Protein AF-A0A9R1XFA9-F1 (afdb_monomer)

Mean predicted aligned error: 8.7 Å

Organism: Lactuca sativa (NCBI:txid4236)

Nearest PDB structures (foldseek):
  4q94-assembly3_B  TM=5.731E-01  e=4.035E-01  Homo sapiens
  4fu3-assembly1_A  TM=5.818E-01  e=6.558E-01  Homo sapiens
  4fu3-assembly1_B  TM=5.777E-01  e=7.868E-01  Homo sapiens
  5o01-assembly2_B  TM=4.750E-01  e=2.817E+00  Prosthecobacter vanneervenii

Solvent-accessible surface area (backbone atoms only — not comparable to full-atom values): 5157 Å² total; per-residue (Å²): 125,69,65,56,58,51,52,50,49,53,49,49,48,56,58,69,73,40,96,77,67,51,63,64,57,55,49,52,57,48,58,71,44,50,86,77,52,55,69,77,52,48,60,50,50,53,54,49,52,54,49,40,56,73,68,40,78,77,76,54,68,69,60,50,53,53,52,51,54,49,50,62,63,45,52,60,52,49,52,50,55,55,56,64,69,73,109

Foldseek 3Di:
DVVLVVVLVVVVVVVVVDPPQQLVNVLVVCVVCLVVDDLSVNVSVLVSLVVSQVPDPPHDVVSVVVSVVSCVVSVVVNVVVVVVVVD

pLDDT: mean 70.56, std 11.0, range [46.75, 87.44]

Radius of gyration: 13.69 Å; Cα contacts (8 Å, |Δi|>4): 30; chains: 1; bounding box: 36×23×37 Å

Sequence (87 aa):
MQVSAYLLGEYNHLLARRPGCSPKDIFVIIHEKLPTVSTPTISILLSTYAKILMHSQPPDPELQNQIWAIFSKYETCIDTEIQQRAV

Structure (mmCIF, N/CA/C/O backbone):
data_AF-A0A9R1XFA9-F1
#
_entry.id   AF-A0A9R1XFA9-F1
#
loop_
_atom_site.group_PDB
_atom_site.id
_atom_site.type_symbol
_atom_site.label_atom_id
_atom_site.label_alt_id
_atom_site.label_comp_id
_atom_site.label_asym_id
_atom_site.label_entity_id
_atom_site.label_seq_id
_atom_site.pdbx_PDB_ins_code
_atom_site.Cartn_x
_atom_site.Cartn_y
_atom_site.Cartn_z
_atom_site.occupancy
_atom_site.B_iso_or_equiv
_atom_site.auth_seq_id
_atom_site.auth_comp_id
_atom_site.auth_asym_id
_atom_site.auth_atom_id
_atom_site.pdbx_PDB_model_num
ATOM 1 N N . MET A 1 1 ? 0.396 15.608 14.402 1.00 47.91 1 MET A N 1
ATOM 2 C CA . MET A 1 1 ? 0.915 15.893 13.041 1.00 47.91 1 MET A CA 1
ATOM 3 C C . MET A 1 1 ? 2.440 15.752 12.896 1.00 47.91 1 MET A C 1
ATOM 5 O O . MET A 1 1 ? 2.906 15.696 11.772 1.00 47.91 1 MET A O 1
ATOM 9 N N . GLN A 1 2 ? 3.238 15.655 13.970 1.00 51.81 2 GLN A N 1
ATOM 10 C CA . GLN A 1 2 ? 4.713 15.625 13.864 1.00 51.81 2 GLN A CA 1
ATOM 11 C C . GLN A 1 2 ? 5.302 14.245 13.486 1.00 51.81 2 GLN A C 1
ATOM 13 O O . GLN A 1 2 ? 6.367 14.167 12.880 1.00 51.81 2 GLN A O 1
ATOM 18 N N . VAL A 1 3 ? 4.583 13.154 13.781 1.00 53.06 3 VAL A N 1
ATOM 19 C CA . VAL A 1 3 ? 5.025 11.772 13.502 1.00 53.06 3 VAL A CA 1
ATOM 20 C C . VAL A 1 3 ? 5.065 11.472 12.003 1.00 53.06 3 VAL A C 1
ATOM 22 O O . VAL A 1 3 ? 5.963 10.777 11.542 1.00 53.06 3 VAL A O 1
ATOM 25 N N . SER A 1 4 ? 4.139 12.035 11.222 1.00 52.59 4 SER A N 1
ATOM 26 C CA . SER A 1 4 ? 4.041 11.762 9.788 1.00 52.59 4 SER A CA 1
ATOM 27 C C . SER A 1 4 ? 5.207 12.328 8.989 1.00 52.59 4 SER A C 1
ATOM 29 O O . SER A 1 4 ? 5.729 11.633 8.126 1.00 52.59 4 SER A O 1
ATOM 31 N N . ALA A 1 5 ? 5.678 13.531 9.319 1.00 56.91 5 ALA A N 1
ATOM 32 C CA . ALA A 1 5 ? 6.873 14.102 8.699 1.00 56.91 5 ALA A CA 1
ATOM 33 C C . ALA A 1 5 ? 8.145 13.316 9.064 1.00 56.91 5 ALA A C 1
ATOM 35 O O . ALA A 1 5 ? 8.986 13.080 8.199 1.00 56.91 5 ALA A O 1
ATOM 36 N N . TYR A 1 6 ? 8.261 12.869 10.320 1.00 59.38 6 TYR A N 1
ATOM 37 C CA . TYR A 1 6 ? 9.408 12.084 10.782 1.00 59.38 6 TYR A CA 1
ATOM 38 C C . TYR A 1 6 ? 9.475 10.718 10.090 1.00 59.38 6 TYR A C 1
ATOM 40 O O . TYR A 1 6 ? 10.517 10.339 9.561 1.00 59.38 6 TYR A O 1
ATOM 48 N N . LEU A 1 7 ? 8.340 10.018 10.001 1.00 60.28 7 LEU A N 1
ATOM 49 C CA . LEU A 1 7 ? 8.263 8.738 9.304 1.00 60.28 7 LEU A CA 1
ATOM 50 C C . LEU A 1 7 ? 8.505 8.889 7.798 1.00 60.28 7 LEU A C 1
ATOM 52 O O . LEU A 1 7 ? 9.157 8.037 7.202 1.00 60.28 7 LEU A O 1
ATOM 56 N N . LEU A 1 8 ? 8.002 9.968 7.183 1.00 59.19 8 LEU A N 1
ATOM 57 C CA . LEU A 1 8 ? 8.251 10.262 5.771 1.00 59.19 8 LEU A CA 1
ATOM 58 C C . LEU A 1 8 ? 9.744 10.511 5.519 1.00 59.19 8 LEU A C 1
ATOM 60 O O . LEU A 1 8 ? 10.261 10.061 4.503 1.00 59.19 8 LEU A O 1
ATOM 64 N N . GLY A 1 9 ? 10.428 11.193 6.443 1.00 62.06 9 GLY A N 1
ATOM 65 C CA . GLY A 1 9 ? 11.874 11.411 6.407 1.00 62.06 9 GLY A CA 1
ATOM 66 C C . GLY A 1 9 ? 12.668 10.111 6.531 1.00 62.06 9 GLY A C 1
ATOM 67 O O . GLY A 1 9 ? 13.521 9.850 5.690 1.00 62.06 9 GLY A O 1
ATOM 68 N N . GLU A 1 10 ? 12.340 9.262 7.507 1.00 66.38 10 GLU A N 1
ATOM 69 C CA . GLU A 1 10 ? 12.965 7.943 7.707 1.00 66.38 10 GLU A CA 1
ATOM 70 C C . GLU A 1 10 ? 12.744 7.012 6.504 1.00 66.38 10 GLU A C 1
ATOM 72 O O . GLU A 1 10 ? 13.690 6.416 5.992 1.00 66.38 10 GLU A O 1
ATOM 77 N N . TYR A 1 11 ? 11.515 6.924 5.982 1.00 64.00 11 TYR A N 1
ATOM 78 C CA . TYR A 1 11 ? 11.224 6.110 4.797 1.00 64.00 11 TYR A CA 1
ATOM 79 C C . TYR A 1 11 ? 11.885 6.665 3.542 1.00 64.00 11 TYR A C 1
ATOM 81 O O . TYR A 1 11 ? 12.422 5.897 2.749 1.00 64.00 11 TYR A O 1
ATOM 89 N N . ASN A 1 12 ? 11.872 7.986 3.349 1.00 61.44 12 ASN A N 1
ATOM 90 C CA . ASN A 1 12 ? 12.565 8.613 2.230 1.00 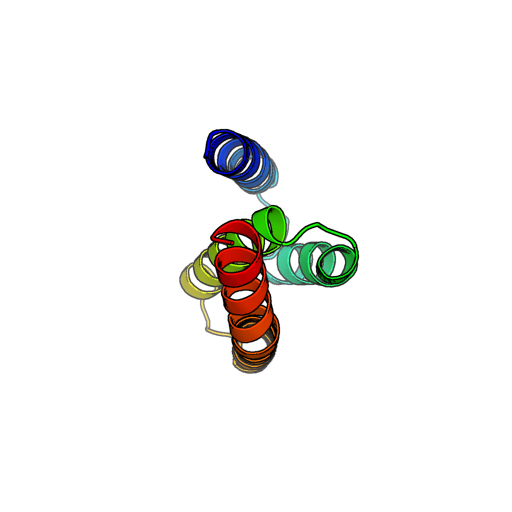61.44 12 ASN A CA 1
ATOM 91 C C . ASN A 1 12 ? 14.079 8.394 2.326 1.00 61.44 12 ASN A C 1
ATOM 93 O O . ASN A 1 12 ? 14.704 8.097 1.314 1.00 61.44 12 ASN A O 1
ATOM 97 N N . HIS A 1 13 ? 14.646 8.442 3.533 1.00 65.19 13 HIS A N 1
ATOM 98 C CA . HIS A 1 13 ? 16.042 8.112 3.788 1.00 65.19 13 HIS A CA 1
ATOM 99 C C . HIS A 1 13 ? 16.340 6.636 3.478 1.00 65.19 13 HIS A C 1
ATOM 101 O O . HIS A 1 13 ? 17.324 6.347 2.803 1.00 65.19 13 HIS A O 1
ATOM 107 N N . LEU A 1 14 ? 15.482 5.698 3.897 1.00 60.31 14 LEU A N 1
ATOM 108 C CA . LEU A 1 14 ? 15.610 4.267 3.586 1.00 60.31 14 LEU A CA 1
ATOM 109 C C . LEU A 1 14 ? 15.506 3.980 2.078 1.00 60.31 14 LEU A C 1
ATOM 111 O O . LEU A 1 14 ? 16.307 3.208 1.549 1.00 60.31 14 LEU A O 1
ATOM 115 N N . LEU A 1 15 ? 14.567 4.638 1.389 1.00 61.06 15 LEU A N 1
ATOM 116 C CA . LEU A 1 15 ? 14.408 4.617 -0.070 1.00 61.06 15 LEU A CA 1
ATOM 117 C C . LEU A 1 15 ? 15.649 5.182 -0.779 1.00 61.06 15 LEU A C 1
ATOM 119 O O . LEU A 1 15 ? 16.127 4.594 -1.744 1.00 61.06 15 LEU A O 1
ATOM 123 N N . ALA A 1 16 ? 16.198 6.295 -0.288 1.00 56.09 16 ALA A N 1
ATOM 124 C CA . ALA A 1 16 ? 17.356 6.961 -0.879 1.00 56.09 16 ALA A CA 1
ATOM 125 C C . ALA A 1 16 ? 18.675 6.200 -0.654 1.00 56.09 16 ALA A C 1
ATOM 127 O O . ALA A 1 16 ? 19.578 6.282 -1.485 1.00 56.09 16 ALA A O 1
ATOM 128 N N . ARG A 1 17 ? 18.814 5.450 0.450 1.00 56.88 17 ARG A N 1
ATOM 129 C CA . ARG A 1 17 ? 20.068 4.750 0.795 1.00 56.88 17 ARG A CA 1
ATOM 130 C C . ARG A 1 17 ? 20.254 3.395 0.121 1.00 56.88 17 ARG A C 1
ATOM 132 O O . ARG A 1 17 ? 21.367 2.874 0.160 1.00 56.88 17 ARG A O 1
ATOM 139 N N . ARG A 1 18 ? 19.214 2.805 -0.478 1.00 54.62 18 ARG A N 1
ATOM 140 C CA . ARG A 1 18 ? 19.322 1.528 -1.202 1.00 54.62 18 ARG A CA 1
ATOM 141 C C . ARG A 1 18 ? 19.063 1.717 -2.699 1.00 54.62 18 ARG A C 1
ATOM 143 O O . ARG A 1 18 ? 17.955 1.433 -3.149 1.00 54.62 18 ARG A O 1
ATOM 150 N N . PRO A 1 19 ? 20.085 2.081 -3.498 1.00 53.91 19 PRO A N 1
ATOM 151 C CA . PRO A 1 19 ? 20.000 2.161 -4.963 1.00 53.91 19 PRO A CA 1
ATOM 152 C C . PRO A 1 19 ? 19.870 0.783 -5.659 1.00 53.91 19 PRO A C 1
ATOM 154 O O . PRO A 1 19 ? 20.358 0.591 -6.766 1.00 53.91 19 PRO A O 1
ATOM 157 N N . GLY A 1 20 ? 19.228 -0.195 -5.012 1.00 56.81 20 GLY A N 1
ATOM 158 C CA . GLY A 1 20 ? 19.049 -1.559 -5.517 1.00 56.81 20 GLY A CA 1
ATOM 159 C C . GLY A 1 20 ? 17.847 -2.314 -4.939 1.00 56.81 20 GLY A C 1
ATOM 160 O O . GLY A 1 20 ? 17.664 -3.478 -5.276 1.00 56.81 20 GLY A O 1
ATOM 161 N N . CYS A 1 21 ? 17.022 -1.695 -4.082 1.00 62.94 21 CYS A N 1
ATOM 162 C CA . CYS A 1 21 ? 15.735 -2.291 -3.711 1.00 62.94 21 CYS A CA 1
ATOM 163 C C . CYS A 1 21 ? 14.710 -1.946 -4.789 1.00 62.94 21 CYS A C 1
ATOM 165 O O . CYS A 1 21 ? 14.432 -0.770 -5.026 1.00 62.94 21 CYS A O 1
ATOM 167 N N . SER A 1 22 ? 14.146 -2.966 -5.434 1.00 70.69 22 SER A N 1
ATOM 168 C CA . SER A 1 22 ? 13.104 -2.746 -6.428 1.00 70.69 22 SER A CA 1
ATOM 169 C C . SER A 1 22 ? 11.845 -2.200 -5.744 1.00 70.69 22 SER A C 1
ATOM 171 O O . SER A 1 22 ? 11.546 -2.586 -4.612 1.00 70.69 22 SER A O 1
ATOM 173 N N . PRO A 1 23 ? 11.051 -1.349 -6.414 1.00 70.12 23 PRO A N 1
ATOM 174 C CA . PRO A 1 23 ? 9.779 -0.858 -5.880 1.00 70.12 23 PRO A CA 1
ATOM 175 C C . PRO A 1 23 ? 8.844 -1.983 -5.390 1.00 70.12 23 PRO A C 1
ATOM 177 O O . PRO A 1 23 ? 8.112 -1.799 -4.417 1.00 70.12 23 PRO A O 1
ATOM 180 N N . LYS A 1 24 ? 8.933 -3.171 -6.005 1.00 74.38 24 LYS A N 1
ATOM 181 C CA . LYS A 1 24 ? 8.241 -4.395 -5.572 1.00 74.38 24 LYS A CA 1
ATOM 182 C C . LYS A 1 24 ? 8.697 -4.912 -4.203 1.00 74.38 24 LYS A C 1
ATOM 184 O O . LYS A 1 24 ? 7.845 -5.236 -3.385 1.00 74.38 24 LYS A O 1
ATOM 189 N N . ASP A 1 25 ? 9.999 -4.953 -3.917 1.00 78.25 25 ASP A N 1
ATOM 190 C CA . ASP A 1 25 ? 10.506 -5.369 -2.599 1.00 78.25 25 ASP A CA 1
ATOM 191 C C . ASP A 1 25 ? 9.985 -4.451 -1.495 1.00 78.25 25 ASP A C 1
ATOM 193 O O . ASP A 1 25 ? 9.535 -4.903 -0.444 1.00 78.25 25 ASP A O 1
ATOM 197 N N . ILE A 1 26 ? 9.999 -3.143 -1.757 1.00 75.88 26 ILE A N 1
ATOM 198 C CA . ILE A 1 26 ? 9.510 -2.142 -0.808 1.00 75.88 26 ILE A CA 1
ATOM 199 C C . ILE A 1 26 ? 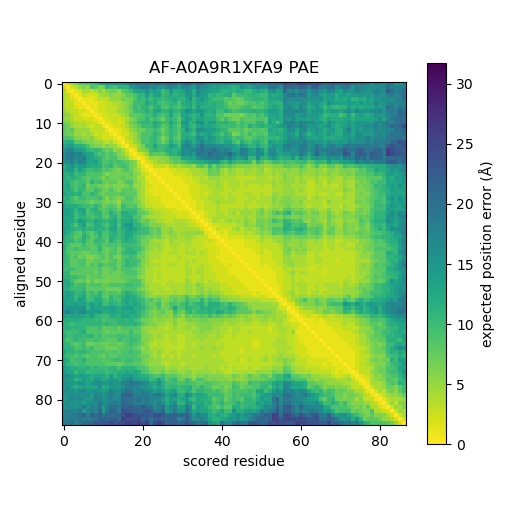8.011 -2.327 -0.577 1.00 75.88 26 ILE A C 1
ATOM 201 O O . ILE A 1 26 ? 7.568 -2.299 0.570 1.00 75.88 26 ILE A O 1
ATOM 205 N N . PHE A 1 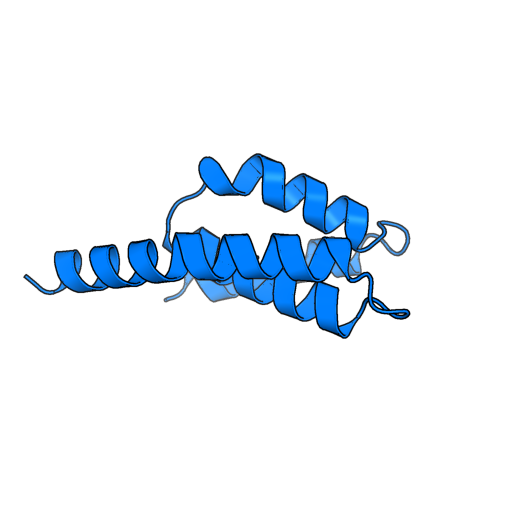27 ? 7.243 -2.578 -1.642 1.00 79.88 27 PHE A N 1
ATOM 206 C CA . PHE A 1 27 ? 5.829 -2.914 -1.525 1.00 79.88 27 PHE A CA 1
ATOM 207 C C . PHE A 1 27 ? 5.608 -4.134 -0.623 1.00 79.88 27 PHE A C 1
ATOM 209 O O . PHE A 1 27 ? 4.817 -4.040 0.308 1.00 79.88 27 PHE A O 1
ATOM 216 N N . VAL A 1 28 ? 6.329 -5.239 -0.842 1.00 81.19 28 VAL A N 1
ATOM 217 C CA . VAL A 1 28 ? 6.171 -6.478 -0.059 1.00 81.19 28 VAL A CA 1
ATOM 218 C C . VAL A 1 28 ? 6.473 -6.246 1.422 1.00 81.19 28 VAL A C 1
ATOM 220 O O . VAL A 1 28 ? 5.684 -6.642 2.277 1.00 81.19 28 VAL A O 1
ATOM 223 N N . ILE A 1 29 ? 7.570 -5.548 1.733 1.00 79.19 29 ILE A N 1
ATOM 224 C CA . ILE A 1 29 ? 7.967 -5.248 3.117 1.00 79.19 29 ILE A CA 1
ATOM 225 C C . ILE A 1 29 ? 6.899 -4.400 3.815 1.00 79.19 29 ILE A C 1
ATOM 227 O O . ILE A 1 29 ? 6.506 -4.690 4.946 1.00 79.19 29 ILE A O 1
ATOM 231 N N . ILE A 1 30 ? 6.422 -3.347 3.145 1.00 77.94 30 ILE A N 1
ATOM 232 C CA . ILE A 1 30 ? 5.390 -2.475 3.703 1.00 77.94 30 ILE A CA 1
ATOM 233 C C . ILE A 1 30 ? 4.084 -3.248 3.870 1.00 77.94 30 ILE A C 1
ATOM 235 O O . ILE A 1 30 ? 3.451 -3.128 4.914 1.00 77.94 30 ILE A O 1
ATOM 239 N N . HIS A 1 31 ? 3.693 -4.047 2.879 1.00 83.44 31 HIS A N 1
ATOM 240 C CA . HIS A 1 31 ? 2.449 -4.810 2.879 1.00 83.44 31 HIS A C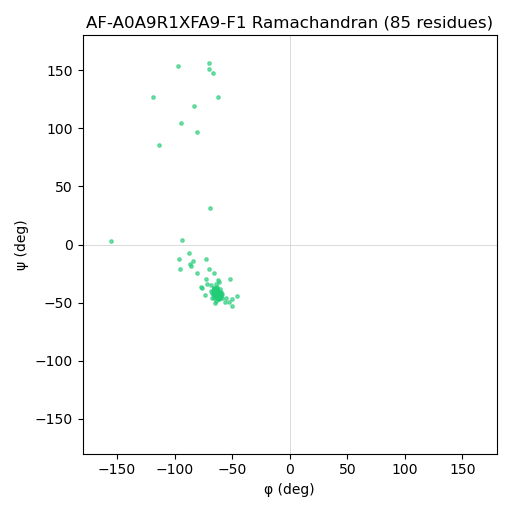A 1
ATOM 241 C C . HIS A 1 31 ? 2.398 -5.820 4.024 1.00 83.44 31 HIS A C 1
ATOM 243 O O . HIS A 1 31 ? 1.382 -5.920 4.707 1.00 83.44 31 HIS A O 1
ATOM 249 N N . GLU A 1 32 ? 3.513 -6.501 4.296 1.00 83.00 32 GLU A N 1
ATOM 250 C CA . GLU A 1 32 ? 3.620 -7.444 5.410 1.00 83.00 32 GLU A CA 1
ATOM 251 C C . GLU A 1 32 ? 3.469 -6.744 6.773 1.00 83.00 32 GLU A C 1
ATOM 253 O O . GLU A 1 32 ? 2.835 -7.271 7.686 1.00 83.00 32 GLU A O 1
ATOM 258 N N . LYS A 1 33 ? 4.006 -5.523 6.914 1.00 76.25 33 LYS A N 1
ATOM 259 C CA . LYS A 1 33 ? 3.913 -4.737 8.158 1.00 76.25 33 LYS A CA 1
ATOM 260 C C . LYS A 1 33 ? 2.629 -3.918 8.271 1.00 76.25 33 LYS A C 1
ATOM 262 O O . LYS A 1 33 ? 2.249 -3.543 9.378 1.00 76.25 33 LYS A O 1
ATOM 267 N N . LEU A 1 34 ? 1.931 -3.680 7.167 1.00 77.19 34 LEU A N 1
ATOM 268 C CA . LEU A 1 34 ? 0.726 -2.860 7.077 1.00 77.19 34 LEU A CA 1
ATOM 269 C C . LEU A 1 34 ? -0.370 -3.206 8.111 1.00 77.19 34 LEU A C 1
ATOM 271 O O . LEU A 1 34 ? -0.869 -2.280 8.746 1.00 77.19 34 LEU A O 1
ATOM 275 N N . PRO A 1 35 ? -0.747 -4.481 8.349 1.00 75.62 35 PRO A N 1
ATOM 276 C CA . PRO A 1 35 ? -1.765 -4.810 9.353 1.00 75.62 35 PRO A CA 1
ATOM 277 C C . PRO A 1 35 ? -1.281 -4.658 10.804 1.00 75.62 35 PRO A C 1
ATOM 279 O O . PRO A 1 35 ? -2.098 -4.690 11.718 1.00 75.62 35 PRO A O 1
ATOM 282 N N . THR A 1 36 ? 0.028 -4.512 11.030 1.00 76.62 36 THR A N 1
ATOM 283 C CA . THR A 1 36 ? 0.627 -4.418 12.376 1.00 76.62 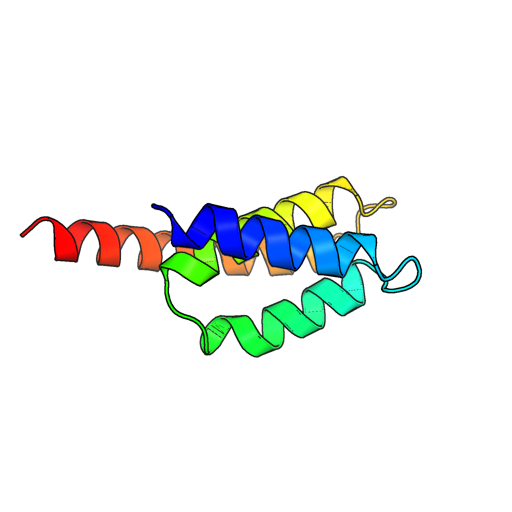36 THR A CA 1
ATOM 284 C C . THR A 1 36 ? 0.871 -2.983 12.838 1.00 76.62 36 THR A C 1
ATOM 286 O O . THR A 1 36 ? 1.164 -2.754 14.010 1.00 76.62 36 THR A O 1
ATOM 289 N N . VAL A 1 37 ? 0.765 -2.009 11.931 1.00 73.44 37 VAL A N 1
ATOM 290 C CA . VAL A 1 37 ? 1.022 -0.597 12.222 1.00 73.44 37 VAL A CA 1
ATOM 291 C C . VAL A 1 37 ? -0.271 0.166 12.512 1.00 73.44 37 VAL A C 1
ATOM 293 O O . VAL A 1 37 ? -1.344 -0.181 12.030 1.00 73.44 37 VAL A O 1
ATOM 296 N N . SER A 1 38 ? -0.172 1.241 13.294 1.00 73.62 38 SER A N 1
ATOM 297 C CA . SER A 1 38 ? -1.319 2.084 13.642 1.00 73.62 38 SER A CA 1
ATOM 298 C C . SER A 1 38 ? -1.834 2.901 12.448 1.00 73.62 38 SER A C 1
ATOM 300 O O . SER A 1 38 ? -1.083 3.256 11.543 1.00 73.62 38 SER A O 1
ATOM 302 N N . THR A 1 39 ? -3.101 3.296 12.488 1.00 71.62 39 THR A N 1
ATOM 303 C CA . THR A 1 39 ? -3.801 4.131 11.491 1.00 71.62 39 THR A CA 1
ATOM 304 C C . THR A 1 39 ? -3.040 5.375 10.999 1.00 71.62 39 THR A C 1
ATOM 306 O O . THR A 1 39 ? -2.971 5.579 9.784 1.00 71.62 39 THR A O 1
ATOM 309 N N . PRO A 1 40 ? -2.376 6.190 11.851 1.00 70.19 40 PRO A N 1
ATOM 310 C CA . PRO A 1 40 ? -1.550 7.303 11.366 1.00 70.19 40 PRO A CA 1
ATOM 311 C C . PRO A 1 40 ? -0.319 6.857 10.562 1.00 70.19 40 PRO A C 1
ATOM 313 O O . PRO A 1 40 ? 0.185 7.622 9.748 1.00 70.19 40 PRO A O 1
ATOM 316 N N . THR A 1 41 ? 0.171 5.636 10.770 1.00 75.38 41 THR A N 1
ATOM 317 C CA . THR A 1 41 ? 1.254 5.044 9.977 1.00 75.38 41 THR A CA 1
ATOM 318 C C . THR A 1 41 ? 0.740 4.562 8.627 1.00 75.38 41 THR A C 1
ATOM 320 O O . THR A 1 41 ? 1.418 4.726 7.615 1.00 75.38 41 THR A O 1
ATOM 323 N N . ILE A 1 42 ? -0.481 4.025 8.585 1.00 78.75 42 ILE A N 1
ATOM 324 C CA . ILE A 1 42 ? -1.111 3.529 7.357 1.00 78.75 42 ILE A CA 1
ATOM 325 C C . ILE A 1 42 ? -1.239 4.640 6.305 1.00 78.75 42 ILE A C 1
ATOM 327 O O . ILE A 1 42 ? -0.892 4.413 5.148 1.00 78.75 42 ILE A O 1
ATOM 331 N N . SER A 1 43 ? -1.636 5.859 6.687 1.00 74.62 43 SER A N 1
ATOM 332 C CA . SER A 1 43 ? -1.724 7.005 5.758 1.00 74.62 43 SER A CA 1
ATOM 333 C C . SER A 1 43 ? -0.376 7.385 5.122 1.00 74.62 43 SER A C 1
ATOM 335 O O . SER A 1 43 ? -0.302 7.781 3.954 1.00 74.62 43 SER A O 1
ATOM 337 N N . ILE A 1 44 ? 0.720 7.199 5.858 1.00 75.62 44 ILE A N 1
ATOM 338 C CA . ILE A 1 44 ? 2.081 7.432 5.367 1.00 75.62 44 ILE A CA 1
ATOM 339 C C . ILE A 1 44 ? 2.486 6.323 4.396 1.00 75.62 44 ILE A C 1
ATOM 341 O O . ILE A 1 44 ? 3.038 6.602 3.333 1.00 75.62 44 ILE A O 1
ATOM 345 N N . LEU A 1 45 ? 2.179 5.068 4.728 1.00 77.06 45 LEU A N 1
ATOM 346 C CA . LEU A 1 45 ? 2.443 3.922 3.858 1.00 77.06 45 LEU A CA 1
ATOM 347 C C . LEU A 1 45 ? 1.656 4.017 2.544 1.00 77.06 45 LEU A C 1
ATOM 349 O O . LEU A 1 45 ? 2.227 3.788 1.483 1.00 77.06 45 LEU A O 1
ATOM 353 N N . LEU A 1 46 ? 0.396 4.458 2.598 1.00 79.31 46 LEU A N 1
ATOM 354 C CA . LEU A 1 46 ? -0.438 4.785 1.434 1.00 79.31 46 LEU A CA 1
ATOM 355 C C . LEU A 1 46 ? 0.234 5.822 0.523 1.00 79.31 46 LEU A C 1
ATOM 357 O O . LEU A 1 46 ? 0.344 5.619 -0.687 1.00 79.31 46 LEU A O 1
ATOM 361 N N . SER A 1 47 ? 0.778 6.891 1.107 1.00 78.69 47 SER A N 1
ATOM 362 C CA . SER A 1 47 ? 1.538 7.903 0.360 1.00 78.69 47 SER A CA 1
ATOM 363 C C . SER A 1 47 ? 2.810 7.325 -0.279 1.00 78.69 47 SER A C 1
ATOM 365 O O . SER A 1 47 ? 3.171 7.683 -1.402 1.00 78.69 47 SER A O 1
ATOM 367 N N . THR A 1 48 ? 3.486 6.400 0.407 1.00 78.19 48 THR A N 1
ATOM 368 C CA . THR A 1 48 ? 4.652 5.681 -0.127 1.00 78.19 48 THR A CA 1
ATOM 369 C C . THR A 1 48 ? 4.266 4.773 -1.292 1.00 78.19 48 THR A C 1
ATOM 371 O O . THR A 1 48 ? 4.947 4.790 -2.314 1.00 78.19 48 THR A O 1
ATOM 374 N N 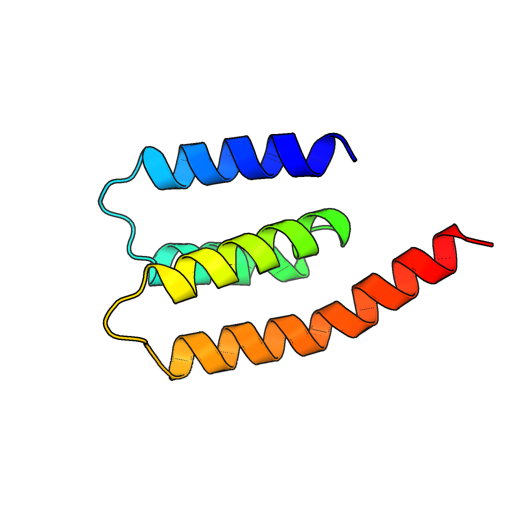. TYR A 1 49 ? 3.149 4.048 -1.200 1.00 80.62 49 TYR A N 1
ATOM 375 C CA . TYR A 1 49 ? 2.631 3.239 -2.304 1.00 80.62 49 TYR A CA 1
ATOM 376 C C . TYR A 1 49 ? 2.323 4.078 -3.547 1.00 80.62 49 TYR A C 1
ATOM 378 O O . TYR A 1 49 ? 2.680 3.677 -4.653 1.00 80.62 49 TYR A O 1
ATOM 386 N N . ALA A 1 50 ? 1.743 5.269 -3.378 1.00 80.56 50 ALA A N 1
ATOM 387 C CA . ALA A 1 50 ? 1.510 6.194 -4.486 1.00 80.56 50 ALA A CA 1
ATOM 388 C C . ALA A 1 50 ? 2.825 6.638 -5.159 1.00 80.56 50 ALA A C 1
ATOM 390 O O . ALA A 1 50 ? 2.915 6.673 -6.386 1.00 80.56 50 ALA A O 1
ATOM 391 N N . LYS A 1 51 ? 3.881 6.904 -4.375 1.00 77.31 51 LYS A N 1
ATOM 392 C CA . LYS A 1 51 ? 5.220 7.202 -4.917 1.00 77.31 51 LYS A CA 1
ATOM 393 C C . LYS A 1 51 ? 5.828 6.010 -5.654 1.00 77.31 51 LYS A C 1
ATOM 395 O O . LYS A 1 51 ? 6.392 6.194 -6.727 1.00 77.31 51 LYS A O 1
ATOM 400 N N . ILE A 1 52 ? 5.704 4.803 -5.102 1.00 76.62 52 ILE A N 1
ATOM 401 C CA . ILE A 1 52 ? 6.166 3.560 -5.736 1.00 76.62 52 ILE A CA 1
ATOM 402 C C . ILE A 1 52 ? 5.464 3.363 -7.083 1.00 76.62 52 ILE A C 1
ATOM 404 O O . ILE A 1 52 ? 6.135 3.072 -8.067 1.00 76.62 52 ILE A O 1
ATOM 408 N N . LEU A 1 53 ? 4.149 3.585 -7.148 1.00 78.50 53 LEU A N 1
ATOM 409 C CA . LEU A 1 53 ? 3.356 3.566 -8.381 1.00 78.50 53 LEU A CA 1
ATOM 410 C C . LEU A 1 53 ? 3.841 4.586 -9.412 1.00 78.50 53 LEU A C 1
ATOM 412 O O . LEU A 1 53 ? 4.002 4.239 -10.576 1.00 78.50 53 LEU A O 1
ATOM 416 N N . MET A 1 54 ? 4.099 5.825 -8.983 1.00 78.62 54 MET A N 1
ATOM 417 C CA . MET A 1 54 ? 4.603 6.885 -9.863 1.00 78.62 54 MET A CA 1
ATOM 418 C C . MET A 1 54 ? 6.015 6.605 -10.392 1.00 78.62 54 MET A C 1
ATOM 420 O O . MET A 1 54 ? 6.305 6.927 -11.540 1.00 78.62 54 MET A O 1
ATOM 424 N N . HIS A 1 55 ? 6.894 6.019 -9.573 1.00 73.56 55 HIS A N 1
ATOM 425 C CA . HIS A 1 55 ? 8.277 5.707 -9.952 1.00 73.56 55 HIS A CA 1
ATOM 426 C C . HIS A 1 55 ? 8.437 4.349 -10.656 1.00 73.56 55 HIS A C 1
ATOM 428 O O . HIS A 1 55 ? 9.471 4.108 -11.278 1.00 73.56 55 HIS A O 1
ATOM 434 N N . SER A 1 56 ? 7.448 3.456 -10.571 1.00 67.25 56 SER A N 1
ATOM 435 C CA . SER A 1 56 ? 7.483 2.152 -11.240 1.00 67.25 56 SER A CA 1
ATOM 436 C C . SER A 1 56 ? 7.098 2.308 -12.708 1.00 67.25 56 SER A C 1
ATOM 438 O O . SER A 1 56 ? 5.918 2.327 -13.055 1.00 67.25 56 SER A O 1
ATOM 440 N N . GLN A 1 57 ? 8.103 2.406 -13.579 1.00 68.81 57 GLN A N 1
ATOM 441 C CA . GLN A 1 57 ? 7.930 2.294 -15.026 1.00 68.81 57 GLN A CA 1
ATOM 442 C C . GLN A 1 57 ? 8.726 1.096 -15.572 1.00 68.81 57 GLN A C 1
ATOM 444 O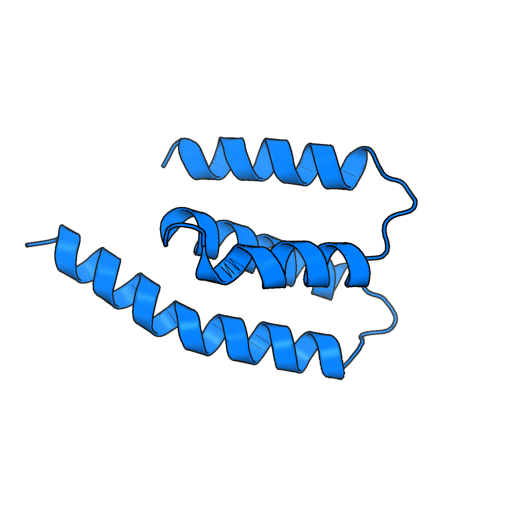 O . GLN A 1 57 ? 9.931 1.017 -15.325 1.00 68.81 57 GLN A O 1
ATOM 449 N N . PRO A 1 58 ? 8.085 0.180 -16.328 1.00 76.75 58 PRO A N 1
ATOM 450 C CA . PRO A 1 58 ? 6.680 0.201 -16.748 1.00 76.75 58 PRO A CA 1
ATOM 451 C C . PRO A 1 58 ? 5.688 -0.052 -15.592 1.00 76.75 58 PRO A C 1
ATOM 453 O O . PRO A 1 58 ? 6.036 -0.724 -14.619 1.00 76.75 58 PRO A O 1
ATOM 456 N N . PRO A 1 59 ? 4.461 0.496 -15.686 1.00 69.69 59 PRO A N 1
ATOM 457 C CA . PRO A 1 59 ? 3.433 0.296 -14.674 1.00 69.69 59 PRO A CA 1
ATOM 458 C C . PRO A 1 59 ? 3.063 -1.186 -14.565 1.00 69.69 59 PRO A C 1
ATOM 460 O O . PRO A 1 59 ? 2.718 -1.820 -15.560 1.00 69.69 59 PRO A O 1
ATOM 463 N N . ASP A 1 60 ? 3.114 -1.719 -13.346 1.00 81.38 60 ASP A N 1
ATOM 464 C CA . ASP A 1 60 ? 2.751 -3.103 -13.044 1.00 81.38 60 ASP A CA 1
ATOM 465 C C . ASP A 1 60 ? 1.275 -3.167 -12.598 1.00 81.38 60 ASP A C 1
ATOM 467 O O . ASP A 1 60 ? 0.965 -2.727 -11.487 1.00 81.38 60 ASP A O 1
ATOM 471 N N . PRO A 1 61 ? 0.342 -3.642 -13.450 1.00 82.62 61 PRO A N 1
ATOM 472 C CA . PRO A 1 61 ? -1.100 -3.618 -13.173 1.00 82.62 61 PRO A CA 1
ATOM 473 C C . PRO A 1 61 ? -1.498 -4.448 -11.947 1.00 82.62 61 PRO A C 1
ATOM 475 O O . PRO A 1 61 ? -2.452 -4.099 -11.252 1.00 82.62 61 PRO A O 1
ATOM 478 N N . GLU A 1 62 ? -0.762 -5.520 -11.646 1.00 85.62 62 GLU A N 1
ATOM 479 C CA . GLU A 1 62 ? -0.997 -6.342 -10.459 1.00 85.62 62 GLU A CA 1
ATOM 480 C C . GLU A 1 62 ? -0.674 -5.559 -9.182 1.00 85.62 62 GLU A C 1
ATOM 482 O O . GLU A 1 62 ? -1.490 -5.510 -8.257 1.00 85.62 62 GLU A O 1
ATOM 487 N N . LEU A 1 63 ? 0.470 -4.869 -9.160 1.00 81.50 63 LEU A N 1
ATOM 488 C CA . LEU A 1 63 ? 0.849 -3.979 -8.068 1.00 81.50 63 LEU A CA 1
ATOM 489 C C . LEU A 1 63 ? -0.178 -2.853 -7.875 1.00 81.50 63 LEU A C 1
ATOM 491 O O . LEU A 1 63 ? -0.550 -2.552 -6.740 1.00 81.50 63 LEU A O 1
ATOM 495 N N . GLN A 1 64 ? -0.666 -2.247 -8.966 1.00 84.44 64 GLN A N 1
ATOM 496 C CA . GLN A 1 64 ? -1.655 -1.167 -8.866 1.00 84.44 64 GLN A CA 1
ATOM 497 C C . GLN A 1 64 ? -2.948 -1.650 -8.223 1.00 84.44 64 GLN A C 1
ATOM 499 O O . GLN A 1 64 ? -3.441 -0.996 -7.309 1.00 84.44 64 GLN A O 1
ATOM 504 N N . ASN A 1 65 ? -3.469 -2.798 -8.664 1.00 87.44 65 ASN A N 1
ATOM 505 C CA . ASN A 1 65 ? -4.694 -3.373 -8.114 1.00 87.44 65 ASN A CA 1
ATOM 506 C C . ASN A 1 65 ? -4.546 -3.706 -6.627 1.00 87.44 65 ASN A C 1
ATOM 508 O O . ASN 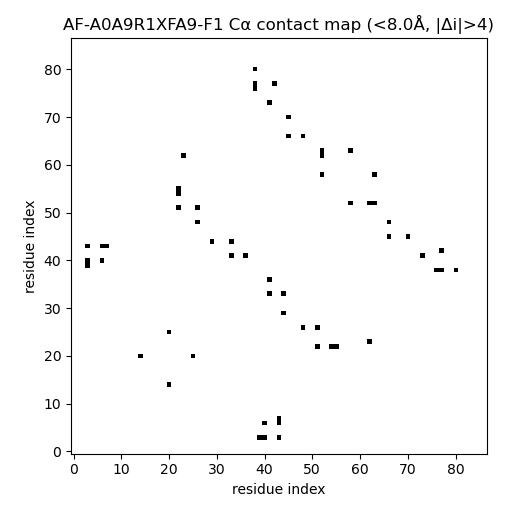A 1 65 ? -5.449 -3.415 -5.843 1.00 87.44 65 ASN A O 1
ATOM 512 N N . GLN A 1 66 ? -3.399 -4.258 -6.217 1.00 85.44 66 GLN A N 1
ATOM 513 C CA . GLN A 1 66 ? -3.132 -4.530 -4.805 1.00 85.44 66 GLN A CA 1
ATOM 514 C C . GLN A 1 66 ? -3.098 -3.243 -3.974 1.00 85.44 66 GLN A C 1
ATOM 516 O O . GLN A 1 66 ? -3.738 -3.171 -2.925 1.00 85.44 66 GLN A O 1
ATOM 521 N N . ILE A 1 67 ? -2.404 -2.206 -4.452 1.00 84.25 67 ILE A N 1
ATOM 522 C CA . ILE A 1 67 ? -2.359 -0.903 -3.778 1.00 84.25 67 ILE A CA 1
ATOM 523 C C . ILE A 1 67 ? -3.762 -0.290 -3.694 1.00 84.25 67 ILE A C 1
ATOM 525 O O . ILE A 1 67 ? -4.152 0.182 -2.629 1.00 84.25 67 ILE A O 1
ATOM 529 N N . TRP A 1 68 ? -4.549 -0.341 -4.768 1.00 85.06 68 TRP A N 1
ATOM 530 C CA . TRP A 1 68 ? -5.918 0.180 -4.789 1.00 85.06 68 TRP A CA 1
ATOM 531 C C . TRP A 1 68 ? -6.836 -0.532 -3.789 1.00 85.06 68 TRP A C 1
ATOM 533 O O . TRP A 1 68 ? -7.577 0.120 -3.052 1.00 85.06 68 TRP A O 1
ATOM 543 N N . ALA A 1 69 ? -6.755 -1.863 -3.710 1.00 87.00 69 ALA A N 1
ATOM 544 C CA . ALA A 1 69 ? -7.520 -2.648 -2.743 1.00 87.00 69 ALA A CA 1
ATOM 545 C C . ALA A 1 69 ? -7.170 -2.266 -1.295 1.00 87.00 69 ALA A C 1
ATOM 547 O O . ALA A 1 69 ? -8.048 -2.171 -0.436 1.00 87.00 69 ALA A O 1
ATOM 548 N N . ILE A 1 70 ? -5.888 -1.998 -1.032 1.00 83.44 70 ILE A N 1
ATOM 549 C CA . ILE A 1 70 ? -5.412 -1.498 0.259 1.00 83.44 70 ILE A CA 1
ATOM 550 C C . ILE A 1 70 ? -5.982 -0.101 0.530 1.00 83.44 70 ILE A C 1
ATOM 552 O O . ILE A 1 70 ? -6.573 0.105 1.586 1.00 83.44 70 ILE A O 1
ATOM 556 N N . PHE A 1 71 ? -5.863 0.837 -0.414 1.00 82.50 71 PHE A N 1
ATOM 557 C CA . PHE A 1 71 ? -6.428 2.186 -0.288 1.00 82.50 71 PHE A CA 1
ATOM 558 C C . PHE A 1 71 ? -7.899 2.136 0.129 1.00 82.50 71 PHE A C 1
ATOM 560 O O . PHE A 1 71 ? -8.245 2.685 1.169 1.00 82.50 71 PHE A O 1
ATOM 567 N N . SER A 1 72 ? -8.727 1.378 -0.591 1.00 83.75 72 SER A N 1
ATOM 568 C CA . SER A 1 72 ? -10.158 1.252 -0.289 1.00 83.75 72 SER A CA 1
ATOM 569 C C . SER A 1 72 ? -10.435 0.630 1.090 1.00 83.75 72 SER A C 1
ATOM 571 O O . SER A 1 72 ? -11.312 1.091 1.824 1.00 83.75 72 SER A O 1
ATOM 573 N N . LYS A 1 73 ? -9.657 -0.385 1.487 1.00 82.75 73 LYS A N 1
ATOM 574 C CA . LYS A 1 73 ? -9.809 -1.055 2.787 1.00 82.75 73 LYS A CA 1
ATOM 575 C C . LYS A 1 73 ? -9.483 -0.144 3.971 1.00 82.75 73 LYS A C 1
ATOM 577 O O . LYS A 1 73 ? -10.116 -0.258 5.017 1.00 82.75 73 LYS A O 1
ATOM 582 N N . TYR A 1 74 ? -8.473 0.711 3.838 1.00 76.06 74 TYR A N 1
ATOM 583 C CA . TYR A 1 74 ? -8.026 1.572 4.933 1.00 76.06 74 TYR A CA 1
ATOM 584 C C . TYR A 1 74 ? -8.645 2.968 4.903 1.00 76.06 74 TYR A C 1
ATOM 586 O O . TYR A 1 74 ? -8.710 3.595 5.953 1.00 76.06 74 TYR A O 1
ATOM 594 N N . GLU A 1 75 ? -9.153 3.432 3.761 1.00 72.81 75 GLU A N 1
ATOM 595 C CA . GLU A 1 75 ? -9.916 4.682 3.641 1.00 72.81 75 GLU A CA 1
ATOM 596 C C . GLU A 1 75 ? -11.074 4.726 4.648 1.00 72.81 75 GLU A C 1
ATOM 598 O O . GLU A 1 75 ? -11.171 5.654 5.448 1.00 72.81 75 GLU A O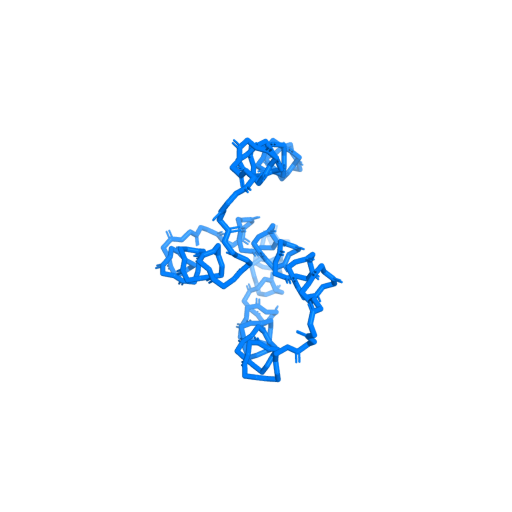 1
ATOM 603 N N . THR A 1 76 ? -11.874 3.659 4.703 1.00 68.88 76 THR A N 1
ATOM 604 C CA . THR A 1 76 ? -12.990 3.528 5.653 1.00 68.88 76 THR A CA 1
ATOM 605 C C . THR A 1 76 ? -12.536 3.481 7.113 1.00 68.88 76 THR A C 1
ATOM 607 O O . THR A 1 76 ? -13.229 4.011 7.979 1.00 68.88 76 THR A O 1
ATOM 610 N N . CYS A 1 77 ? -11.372 2.886 7.397 1.00 65.81 77 CYS A N 1
ATOM 611 C CA . CYS A 1 77 ? -10.812 2.754 8.748 1.00 65.81 77 CYS A CA 1
ATOM 612 C C . CYS A 1 77 ? -10.204 4.071 9.267 1.00 65.81 77 CYS A C 1
ATOM 614 O O . CYS A 1 77 ? -10.359 4.417 10.438 1.00 65.81 77 CYS A O 1
ATOM 616 N N . ILE A 1 78 ? -9.553 4.837 8.385 1.00 65.69 78 ILE A N 1
ATOM 617 C CA . ILE A 1 78 ? -9.025 6.171 8.695 1.00 65.69 78 ILE A CA 1
ATOM 618 C C . ILE A 1 78 ? -10.179 7.134 8.994 1.00 65.69 78 ILE A C 1
ATOM 620 O O . ILE A 1 78 ? -10.098 7.882 9.968 1.00 65.69 78 ILE A O 1
ATOM 624 N N . ASP A 1 79 ? -11.259 7.084 8.208 1.00 62.34 79 ASP A N 1
ATOM 625 C CA . ASP A 1 79 ? -12.431 7.942 8.415 1.00 62.34 79 ASP A CA 1
ATOM 626 C C . ASP A 1 79 ? -13.097 7.674 9.777 1.00 62.34 79 ASP A C 1
ATOM 628 O O . ASP A 1 79 ? -13.362 8.602 10.542 1.00 62.34 79 ASP A O 1
ATOM 632 N N . THR A 1 80 ? -13.250 6.397 10.154 1.00 58.19 80 THR A N 1
ATOM 633 C CA . THR A 1 80 ? -13.840 6.023 11.453 1.00 58.19 80 THR A CA 1
ATOM 634 C C . THR A 1 80 ? -12.982 6.435 12.649 1.00 58.19 80 THR A C 1
ATOM 636 O O . THR A 1 80 ? -13.529 6.876 13.659 1.00 58.19 80 THR A O 1
ATOM 639 N N . GLU A 1 81 ? -11.651 6.336 12.565 1.00 59.44 81 GLU A N 1
ATOM 640 C CA . GLU A 1 81 ? -10.767 6.739 13.670 1.00 59.44 81 GLU A CA 1
ATOM 641 C C . GLU A 1 81 ? -10.702 8.268 13.836 1.00 59.44 81 GLU A C 1
ATOM 643 O O . GLU A 1 81 ? -10.602 8.773 14.960 1.00 59.44 81 GLU A O 1
ATOM 648 N N . ILE A 1 82 ? -10.787 9.020 12.730 1.00 59.16 82 ILE A N 1
ATOM 649 C CA . ILE A 1 82 ? -10.912 10.483 12.766 1.00 59.16 82 ILE A CA 1
ATOM 650 C C . ILE A 1 82 ? -12.252 10.877 13.397 1.00 59.16 82 ILE A C 1
ATOM 652 O O . ILE A 1 82 ? -12.267 11.741 14.275 1.00 59.16 82 ILE A O 1
ATOM 656 N N . GLN A 1 83 ? -13.352 10.214 13.023 1.00 56.59 83 GLN A N 1
ATOM 657 C CA . GLN A 1 83 ? -14.664 10.463 13.627 1.00 56.59 83 GLN A CA 1
ATOM 658 C C . GLN A 1 83 ? -14.710 10.114 15.124 1.00 56.59 83 GLN A C 1
ATOM 660 O O . GLN A 1 83 ? -15.271 10.877 15.905 1.00 56.59 83 GLN A O 1
ATOM 665 N N . GLN A 1 84 ? -14.081 9.017 15.561 1.00 53.41 84 GLN A N 1
ATOM 666 C CA . GLN A 1 84 ? -14.072 8.616 16.977 1.00 53.41 84 GLN A CA 1
ATOM 667 C C . GLN A 1 84 ? -13.235 9.519 17.895 1.00 53.41 84 GLN A C 1
ATOM 669 O O . GLN A 1 84 ? -13.463 9.518 19.099 1.00 53.41 84 GLN A O 1
ATOM 674 N N . ARG A 1 85 ? -12.276 10.289 17.368 1.00 50.09 85 ARG A N 1
ATOM 675 C CA . ARG A 1 85 ? -11.515 11.285 18.151 1.00 50.09 85 ARG A CA 1
ATOM 676 C C . ARG A 1 85 ? -12.182 12.662 18.220 1.00 50.09 85 ARG A C 1
ATOM 678 O O . ARG A 1 85 ? -11.674 13.525 18.930 1.00 50.09 85 ARG A O 1
ATOM 685 N N . ALA A 1 86 ? -13.262 12.879 17.472 1.00 48.78 86 ALA A N 1
ATOM 686 C CA . ALA A 1 86 ? -14.003 14.138 17.451 1.00 48.78 86 ALA A CA 1
ATOM 687 C C . ALA A 1 86 ? -15.198 14.169 18.430 1.00 48.78 86 ALA A C 1
ATOM 689 O O . ALA A 1 86 ? -15.931 15.159 18.431 1.00 48.78 86 ALA A O 1
ATOM 690 N N . VAL A 1 87 ? -15.393 13.114 19.237 1.00 46.75 87 VAL A N 1
ATOM 691 C CA . VAL A 1 87 ? -16.423 13.031 20.291 1.00 46.75 87 VAL A CA 1
ATOM 692 C C . VAL A 1 87 ? -15.848 13.294 21.678 1.00 46.75 87 VAL A C 1
ATOM 694 O O . VAL A 1 87 ? -14.701 12.863 21.935 1.00 46.75 87 VAL A O 1
#

InterPro domains:
  IPR011989 Armadillo-like helical [G3DSA:1.25.10.10] (1-87)
  IPR050840 Adaptor Complexes Large Subunit [PTHR22780] (1-87)

Secondary structure (DSSP, 8-state):
-HHHHHHHHHHHHHHHH-TT--HHHHHHHHHHHGGGS-HHHHHHHHHHHHHHHHH-SS--HHHHHHHHHHHHHHHHHHHHHHHHT--